Protein AF-A0AAV6A443-F1 (afdb_monomer)

Solvent-accessible surface area (backbone atoms only — not comparable to full-atom values): 3351 Å² total; per-residue (Å²): 133,79,87,49,60,66,48,78,44,93,58,61,46,90,68,46,68,84,46,49,67,57,51,62,72,60,57,29,56,26,38,38,26,35,66,91,19,64,49,69,71,58,43,51,55,41,40,77,72,70,25,44,66,45,58,56,93

pLDDT: mean 95.62, std 4.78, range [71.5, 98.5]

Sequence (57 aa):
PDPVDMVNLFRRPHHIPPHVPDLLAARPRAVWMQLGISHDEVAETLARAGIKVVQDR

Radius of gyration: 10.28 Å; Cα contacts (8 Å, |Δi|>4): 84; chains: 1; bounding box: 26×21×25 Å

Secondary structure (DSSP, 8-state):
-PPP-EEEE-S-GGGSGGGHHHHHHH--SEEEE-TT---HHHHHHHHHTT-EEE---

Foldseek 3Di:
DDQAQEAEDPDAQVVCPVCLVVCLVSVHQEYEDEAPHDDPVSCVSNVVSNHHYHHND

Mean predicted aligned error: 2.39 Å

Structure (mmCIF, N/CA/C/O backbone):
data_AF-A0AAV6A443-F1
#
_entry.id   AF-A0AAV6A443-F1
#
loop_
_atom_site.group_PDB
_atom_site.id
_atom_site.type_symbol
_atom_site.label_atom_id
_atom_site.label_alt_id
_atom_site.label_comp_id
_atom_site.label_asym_id
_atom_site.label_entity_id
_atom_site.label_seq_id
_atom_site.pdbx_PDB_ins_code
_atom_site.Cartn_x
_atom_site.Cartn_y
_atom_site.Cartn_z
_atom_site.occupancy
_atom_site.B_iso_or_equiv
_atom_site.auth_seq_id
_atom_site.auth_comp_id
_atom_site.auth_asym_id
_atom_site.auth_atom_id
_atom_site.pdbx_PDB_model_num
ATOM 1 N N . PRO A 1 1 ? -14.656 -11.178 9.543 1.00 71.50 1 PRO A N 1
ATOM 2 C CA . PRO A 1 1 ? -13.218 -10.999 9.241 1.00 71.50 1 PRO A CA 1
ATOM 3 C C . PRO A 1 1 ? -12.679 -9.813 10.033 1.00 71.50 1 PRO A C 1
ATOM 5 O O . PRO A 1 1 ? -13.346 -8.781 10.068 1.00 71.50 1 PRO A O 1
ATOM 8 N N . ASP A 1 2 ? -11.533 -9.984 10.683 1.00 80.69 2 ASP A N 1
ATOM 9 C CA . ASP A 1 2 ? -10.880 -8.901 11.416 1.00 80.69 2 ASP A CA 1
ATOM 10 C C . ASP A 1 2 ? -10.228 -7.889 10.455 1.00 80.69 2 ASP A C 1
ATOM 12 O O . ASP A 1 2 ? -9.960 -8.229 9.295 1.00 80.69 2 ASP A O 1
ATOM 16 N N . PRO A 1 3 ? -9.985 -6.641 10.897 1.00 86.75 3 PRO A N 1
ATOM 17 C CA . PRO A 1 3 ? -9.317 -5.633 10.082 1.00 86.75 3 PRO A CA 1
ATOM 18 C C . PRO A 1 3 ? -7.908 -6.082 9.682 1.00 86.75 3 PRO A C 1
ATOM 20 O O . PRO A 1 3 ? -7.133 -6.539 10.519 1.00 86.75 3 PRO A O 1
ATOM 23 N N . VAL A 1 4 ? -7.557 -5.915 8.406 1.00 93.81 4 VAL A N 1
ATOM 24 C CA . VAL A 1 4 ? -6.214 -6.237 7.911 1.00 93.81 4 VAL A CA 1
ATOM 25 C C . VAL A 1 4 ? -5.231 -5.179 8.405 1.00 93.81 4 VAL A C 1
ATOM 27 O O . VAL A 1 4 ? -5.360 -3.999 8.090 1.00 93.81 4 VAL A O 1
ATOM 30 N N . ASP A 1 5 ? -4.206 -5.585 9.148 1.00 95.81 5 ASP A N 1
ATOM 31 C CA . ASP A 1 5 ? -3.157 -4.653 9.564 1.00 95.81 5 ASP A CA 1
ATOM 32 C C . ASP A 1 5 ? -2.236 -4.278 8.397 1.00 95.81 5 ASP A C 1
ATOM 34 O O . ASP A 1 5 ? -1.910 -3.107 8.204 1.00 95.81 5 ASP A O 1
ATOM 38 N N . MET A 1 6 ? -1.819 -5.257 7.592 1.00 96.88 6 MET A N 1
ATOM 39 C CA . MET A 1 6 ? -0.839 -5.038 6.535 1.00 96.88 6 MET A CA 1
ATOM 40 C C . MET A 1 6 ? -1.073 -5.943 5.329 1.00 96.88 6 MET A C 1
ATOM 42 O O . MET A 1 6 ? -1.350 -7.130 5.483 1.00 96.88 6 MET A O 1
ATOM 46 N N . VAL A 1 7 ? -0.883 -5.393 4.129 1.00 97.25 7 VAL A N 1
ATOM 47 C CA . VAL A 1 7 ? -0.789 -6.166 2.885 1.00 97.25 7 VAL A CA 1
ATOM 48 C C . VAL A 1 7 ? 0.649 -6.130 2.382 1.00 97.25 7 VAL A C 1
ATOM 50 O O . VAL A 1 7 ? 1.212 -5.057 2.177 1.00 97.25 7 VAL A O 1
ATOM 53 N N . ASN A 1 8 ? 1.239 -7.305 2.171 1.00 97.25 8 ASN A N 1
ATOM 54 C CA . ASN A 1 8 ? 2.606 -7.443 1.679 1.00 97.25 8 ASN A CA 1
ATOM 55 C C . ASN A 1 8 ? 2.596 -7.876 0.203 1.00 97.25 8 ASN A C 1
ATOM 57 O O . ASN A 1 8 ? 2.009 -8.902 -0.148 1.00 97.25 8 ASN A O 1
ATOM 61 N N . LEU A 1 9 ? 3.201 -7.074 -0.672 1.00 95.62 9 LEU A N 1
ATOM 62 C CA . LEU A 1 9 ? 3.127 -7.214 -2.123 1.00 95.62 9 LEU A CA 1
ATOM 63 C C . LEU A 1 9 ? 4.400 -7.857 -2.681 1.00 95.62 9 LEU A C 1
ATOM 65 O O . LEU A 1 9 ? 5.479 -7.273 -2.651 1.00 95.62 9 LEU A O 1
ATOM 69 N N . PHE A 1 10 ? 4.223 -9.037 -3.283 1.00 95.31 10 PHE A N 1
ATOM 70 C CA . PHE A 1 10 ? 5.239 -9.785 -4.043 1.00 95.31 10 PHE A CA 1
ATOM 71 C C . PHE A 1 10 ? 4.926 -9.788 -5.552 1.00 95.31 10 PHE A C 1
ATOM 73 O O . PHE A 1 10 ? 5.193 -10.750 -6.275 1.00 95.31 10 PHE A O 1
ATOM 80 N N . ARG A 1 11 ? 4.253 -8.738 -6.034 1.00 94.00 11 ARG A N 1
ATOM 81 C CA . ARG A 1 11 ? 3.817 -8.598 -7.430 1.00 94.00 11 ARG A CA 1
ATOM 82 C C . ARG A 1 11 ? 4.730 -7.627 -8.167 1.00 94.00 11 ARG A C 1
ATOM 84 O O . ARG A 1 11 ? 5.133 -6.616 -7.609 1.00 94.00 11 ARG A O 1
ATOM 91 N N . ARG A 1 12 ? 5.018 -7.915 -9.441 1.00 95.19 12 ARG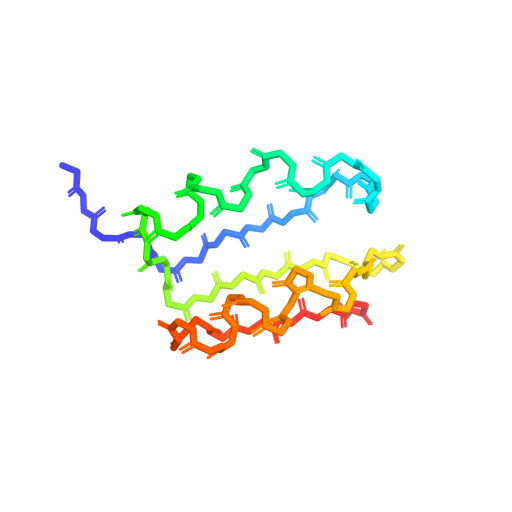 A N 1
ATOM 92 C CA . ARG A 1 12 ? 5.734 -6.972 -10.315 1.00 95.19 12 ARG A CA 1
ATOM 93 C C . ARG A 1 12 ? 4.953 -5.650 -10.399 1.00 95.19 12 ARG A C 1
ATOM 95 O O . 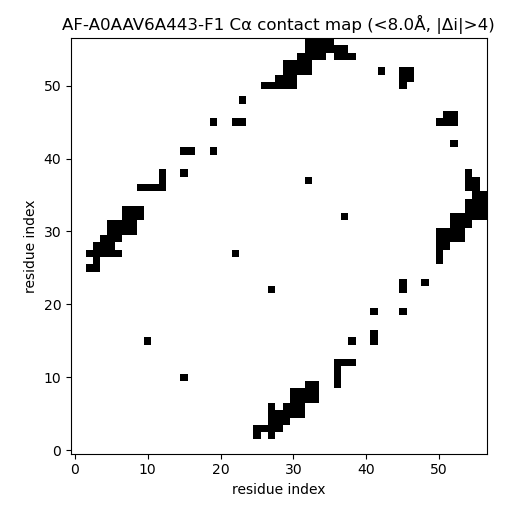ARG A 1 12 ? 3.726 -5.725 -10.476 1.00 95.19 12 ARG A O 1
ATOM 102 N N . PRO A 1 13 ? 5.623 -4.486 -10.483 1.00 95.44 13 PRO A N 1
ATOM 103 C CA . PRO A 1 13 ? 4.971 -3.175 -10.487 1.00 95.44 13 PRO A CA 1
ATOM 104 C C . PRO A 1 13 ? 3.766 -3.044 -11.428 1.00 95.44 13 PRO A C 1
ATOM 106 O O . PRO A 1 13 ? 2.695 -2.640 -10.995 1.00 95.44 13 PRO A O 1
ATOM 109 N N . HIS A 1 14 ? 3.880 -3.488 -12.683 1.00 95.88 14 HIS A N 1
ATOM 110 C CA . HIS A 1 14 ? 2.802 -3.384 -13.681 1.00 95.88 14 HIS A CA 1
ATOM 111 C C . HIS A 1 14 ? 1.547 -4.219 -13.367 1.00 95.88 14 HIS A C 1
ATOM 113 O O . HIS A 1 14 ? 0.507 -4.010 -13.981 1.00 95.88 14 HIS A O 1
ATOM 119 N N . HIS A 1 15 ? 1.619 -5.163 -12.425 1.00 96.56 15 HIS A N 1
ATOM 120 C CA . HIS A 1 15 ? 0.458 -5.922 -11.952 1.0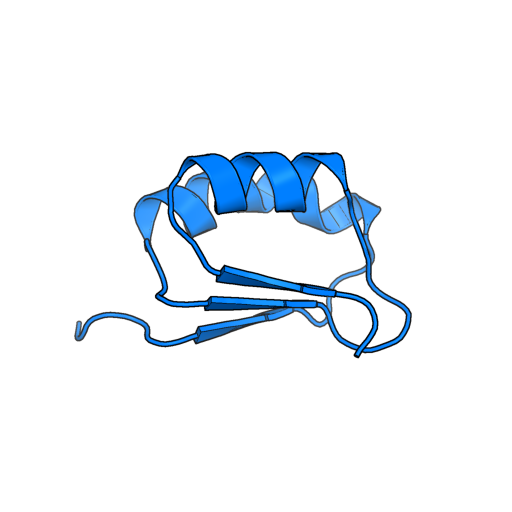0 96.56 15 HIS A CA 1
ATOM 121 C C . HIS A 1 15 ? -0.181 -5.319 -10.696 1.00 96.56 15 HIS A C 1
ATOM 123 O O . HIS A 1 15 ? -1.175 -5.855 -10.220 1.00 96.56 15 HIS A O 1
ATOM 129 N N . ILE A 1 16 ? 0.364 -4.236 -10.136 1.00 96.00 16 ILE A N 1
ATOM 130 C CA . ILE A 1 16 ? -0.169 -3.603 -8.925 1.00 96.00 16 ILE A CA 1
ATOM 131 C C . ILE A 1 16 ? -1.420 -2.746 -9.206 1.00 96.00 16 ILE A C 1
ATOM 133 O O . ILE A 1 16 ? -2.378 -2.889 -8.445 1.00 96.00 16 ILE A O 1
ATOM 137 N N . PRO A 1 17 ? -1.490 -1.905 -10.265 1.00 97.81 17 PRO A N 1
ATOM 138 C CA . PRO A 1 17 ? -2.629 -1.004 -10.479 1.00 97.81 17 PRO A CA 1
ATOM 139 C C . PRO A 1 17 ? -4.014 -1.673 -10.466 1.00 97.81 17 PRO A C 1
ATOM 141 O O . PRO A 1 17 ? -4.915 -1.128 -9.827 1.00 97.81 17 PRO A O 1
ATOM 144 N N . PRO A 1 18 ? -4.210 -2.873 -11.056 1.00 97.94 18 PRO A N 1
ATOM 145 C CA . PRO A 1 18 ? -5.500 -3.563 -10.996 1.00 97.94 18 PRO A CA 1
ATOM 146 C C . PRO A 1 18 ? -5.990 -3.888 -9.576 1.00 97.94 18 PRO A C 1
ATOM 148 O O . PRO A 1 18 ? -7.185 -4.081 -9.387 1.00 97.94 18 PRO A O 1
ATOM 151 N N . HIS A 1 19 ? -5.098 -3.936 -8.580 1.00 96.25 19 HIS A N 1
ATOM 152 C CA . HIS A 1 19 ? -5.430 -4.251 -7.186 1.00 96.25 19 HIS A CA 1
ATOM 153 C C . HIS A 1 19 ? -5.722 -3.020 -6.320 1.00 96.25 19 HIS A C 1
ATOM 155 O O . HIS A 1 19 ? -6.115 -3.169 -5.164 1.00 96.25 19 HIS A O 1
ATOM 161 N N . VAL A 1 20 ? -5.544 -1.799 -6.836 1.00 97.44 20 VAL A N 1
ATOM 162 C CA . VAL A 1 20 ? -5.823 -0.568 -6.075 1.00 97.44 20 VAL A CA 1
ATOM 163 C C . VAL A 1 20 ? -7.253 -0.526 -5.521 1.00 97.44 20 VAL A C 1
ATOM 165 O O . VAL A 1 20 ? -7.391 -0.215 -4.336 1.00 97.44 20 VAL A O 1
ATOM 168 N N . PRO A 1 21 ? -8.311 -0.873 -6.285 1.00 98.19 21 PRO A N 1
ATOM 169 C CA . PRO A 1 21 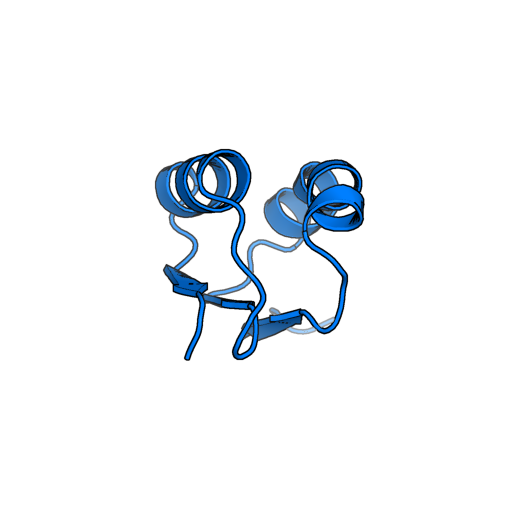? -9.675 -0.867 -5.756 1.00 98.19 21 PRO A CA 1
ATOM 170 C C . PRO A 1 21 ? -9.843 -1.798 -4.550 1.00 98.19 21 PRO A C 1
ATOM 172 O O . PRO A 1 21 ? -10.438 -1.405 -3.548 1.00 98.19 21 PRO A O 1
ATOM 175 N N . ASP A 1 22 ? -9.249 -2.992 -4.609 1.00 96.81 22 ASP A N 1
ATOM 176 C CA . ASP A 1 22 ? -9.308 -3.974 -3.525 1.00 96.81 22 ASP A CA 1
ATOM 177 C C . ASP A 1 22 ? -8.553 -3.484 -2.282 1.00 96.81 22 ASP A C 1
ATOM 179 O O . ASP A 1 22 ? -9.047 -3.605 -1.161 1.00 96.81 22 ASP A O 1
ATOM 183 N N . LEU A 1 23 ? -7.372 -2.881 -2.467 1.00 96.75 23 LEU A N 1
ATOM 184 C CA . LEU A 1 23 ? -6.572 -2.314 -1.376 1.00 96.75 23 LEU A CA 1
ATOM 185 C C . LEU A 1 23 ? -7.296 -1.149 -0.686 1.00 96.75 23 LEU A C 1
ATOM 187 O O . LEU A 1 23 ? -7.274 -1.047 0.542 1.00 96.75 23 LEU A O 1
ATOM 191 N N . LEU A 1 24 ? -7.971 -0.297 -1.459 1.00 97.06 24 LEU A N 1
ATOM 192 C CA . LEU A 1 24 ? -8.783 0.799 -0.931 1.00 97.06 24 LEU A CA 1
ATOM 193 C C . LEU A 1 24 ? -10.022 0.289 -0.192 1.00 97.06 24 LEU A C 1
ATOM 195 O O . LEU A 1 24 ? -10.369 0.843 0.848 1.00 97.06 24 LEU A O 1
ATOM 199 N N . ALA A 1 25 ? -10.669 -0.768 -0.688 1.00 96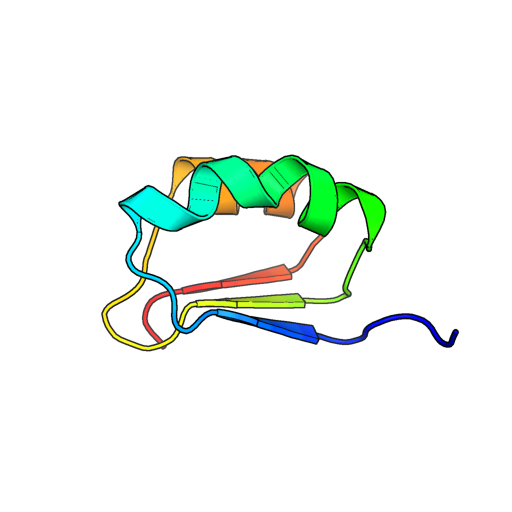.31 25 ALA A N 1
ATOM 200 C CA . ALA A 1 25 ? -11.819 -1.381 -0.028 1.00 96.31 25 ALA A CA 1
ATOM 201 C C . ALA A 1 25 ? -11.425 -2.079 1.284 1.00 96.31 25 ALA A C 1
ATOM 203 O O . ALA A 1 25 ? -12.125 -1.952 2.288 1.00 96.31 25 ALA A O 1
ATOM 204 N N . ALA A 1 26 ? -10.284 -2.774 1.294 1.00 95.25 26 ALA A N 1
ATOM 205 C CA . ALA A 1 26 ? -9.771 -3.473 2.469 1.00 95.25 26 ALA A CA 1
ATOM 206 C C . ALA A 1 26 ? -9.268 -2.524 3.572 1.00 95.25 26 ALA A C 1
ATOM 208 O O . ALA A 1 26 ? -9.258 -2.910 4.740 1.00 95.25 26 ALA A O 1
ATOM 209 N N . ARG A 1 27 ? -8.848 -1.299 3.212 1.00 95.88 27 ARG A N 1
ATOM 210 C CA . ARG A 1 27 ? -8.297 -0.269 4.118 1.00 95.88 27 ARG A CA 1
ATOM 211 C C . ARG A 1 27 ? -7.271 -0.812 5.128 1.00 95.88 27 ARG A C 1
ATOM 213 O O . ARG A 1 27 ? -7.437 -0.600 6.334 1.00 95.88 27 ARG A O 1
ATOM 220 N N . PRO A 1 28 ? -6.204 -1.495 4.677 1.00 97.44 28 PRO A N 1
ATOM 221 C CA . PRO A 1 28 ? -5.174 -1.950 5.592 1.00 97.44 28 PRO A CA 1
ATOM 222 C C . PRO A 1 28 ? -4.459 -0.763 6.245 1.00 97.44 28 PRO A C 1
ATOM 224 O O . PRO A 1 28 ? -4.383 0.322 5.666 1.00 97.44 28 PRO A O 1
ATOM 227 N N . ARG A 1 29 ? -3.871 -0.959 7.430 1.00 97.50 29 ARG A N 1
ATOM 228 C CA . ARG A 1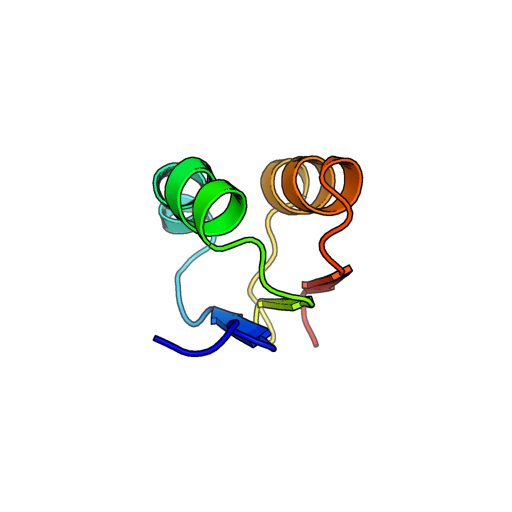 29 ? -3.054 0.100 8.057 1.00 97.50 29 ARG A CA 1
ATOM 229 C C . ARG A 1 29 ? -1.793 0.389 7.244 1.00 97.50 29 ARG A C 1
ATOM 231 O O . ARG A 1 29 ? -1.338 1.534 7.209 1.00 97.50 29 ARG A O 1
ATOM 238 N N . ALA A 1 30 ? -1.233 -0.630 6.590 1.00 98.00 30 ALA A N 1
ATOM 239 C CA . ALA A 1 30 ? -0.069 -0.482 5.729 1.00 98.00 30 ALA A CA 1
ATOM 240 C C . ALA A 1 30 ? -0.085 -1.391 4.489 1.00 98.00 30 ALA A C 1
ATOM 242 O O . ALA A 1 30 ? -0.607 -2.503 4.506 1.00 98.00 30 ALA A O 1
ATOM 243 N N . VAL A 1 31 ? 0.572 -0.932 3.428 1.00 98.12 31 VAL A N 1
ATOM 244 C CA . VAL A 1 31 ? 0.944 -1.719 2.251 1.00 98.12 31 VAL A CA 1
ATOM 245 C C . VAL A 1 31 ? 2.462 -1.691 2.128 1.00 98.12 31 VAL A C 1
ATOM 247 O O . VAL A 1 31 ? 3.066 -0.619 2.113 1.00 98.12 31 VAL A O 1
ATOM 250 N N . TRP A 1 32 ? 3.082 -2.864 2.048 1.00 98.25 32 TRP A N 1
ATOM 251 C CA . TRP A 1 32 ? 4.526 -3.012 1.882 1.00 98.25 32 TRP A CA 1
ATOM 252 C C . TRP A 1 32 ? 4.817 -3.635 0.519 1.00 98.25 32 TRP A C 1
ATOM 254 O O . TRP A 1 32 ? 4.439 -4.772 0.260 1.00 98.25 32 TRP A O 1
ATOM 264 N N . MET A 1 33 ? 5.487 -2.893 -0.358 1.00 97.38 33 MET A N 1
ATOM 265 C CA . MET A 1 33 ? 6.071 -3.389 -1.602 1.00 97.38 33 MET A CA 1
ATOM 266 C C . MET A 1 33 ? 7.527 -3.772 -1.330 1.00 97.38 33 MET A C 1
ATOM 268 O O . MET A 1 33 ? 8.312 -2.928 -0.899 1.00 97.38 33 MET A O 1
ATOM 272 N N . GLN A 1 34 ? 7.849 -5.058 -1.482 1.00 95.75 34 GLN A N 1
ATOM 273 C CA . GLN A 1 34 ? 9.172 -5.608 -1.153 1.00 95.75 34 GLN A CA 1
ATOM 274 C C . GLN A 1 34 ? 10.298 -4.969 -1.986 1.00 95.75 34 GLN A C 1
ATOM 276 O O . GLN A 1 34 ? 10.040 -4.312 -2.993 1.00 95.75 34 GLN A O 1
ATOM 281 N N . LEU A 1 35 ? 11.554 -5.198 -1.591 1.00 95.44 35 LEU A N 1
ATOM 282 C CA . LEU A 1 35 ? 12.747 -4.757 -2.324 1.00 95.44 35 LEU A CA 1
ATOM 283 C C . LEU A 1 35 ? 12.650 -5.030 -3.840 1.00 95.44 35 LEU A C 1
ATOM 285 O O . LEU A 1 35 ? 12.319 -6.138 -4.269 1.00 95.44 35 LEU A O 1
ATOM 289 N N . GLY A 1 36 ? 12.956 -4.017 -4.652 1.00 94.00 36 GLY A N 1
ATOM 290 C CA . GLY A 1 36 ? 12.833 -4.057 -6.109 1.00 94.00 36 GLY A CA 1
ATOM 291 C C . GLY A 1 36 ? 11.403 -3.884 -6.636 1.00 94.00 36 GLY A C 1
ATOM 292 O O . GLY A 1 36 ? 11.180 -4.006 -7.843 1.00 94.00 36 GLY A O 1
ATOM 293 N N . ILE A 1 37 ? 10.428 -3.611 -5.762 1.00 96.31 37 ILE A N 1
ATOM 294 C CA . ILE A 1 37 ? 9.033 -3.346 -6.116 1.00 96.31 37 ILE A CA 1
ATOM 295 C C . ILE A 1 37 ? 8.660 -1.934 -5.660 1.00 96.31 37 ILE A C 1
ATOM 297 O O . ILE A 1 37 ? 8.619 -1.625 -4.468 1.00 96.31 37 ILE A O 1
ATOM 301 N N . SER A 1 38 ? 8.327 -1.091 -6.633 1.00 96.38 38 SER A N 1
ATOM 302 C CA . SER A 1 38 ? 7.796 0.252 -6.422 1.00 96.38 38 SER A CA 1
ATOM 303 C C . SER A 1 38 ? 6.801 0.616 -7.524 1.00 96.38 38 SER A C 1
ATOM 305 O O . SER A 1 38 ? 6.886 0.117 -8.648 1.00 96.38 38 SER A O 1
ATOM 307 N N . HIS A 1 39 ? 5.822 1.452 -7.190 1.00 97.69 39 HIS A N 1
ATOM 308 C CA . HIS A 1 39 ? 4.877 2.043 -8.128 1.00 97.69 39 HIS A CA 1
ATOM 309 C C . HIS A 1 39 ? 4.319 3.354 -7.556 1.00 97.69 39 HIS A C 1
ATOM 311 O O . HIS A 1 39 ? 3.334 3.355 -6.814 1.00 97.69 39 HIS A O 1
ATOM 317 N N . ASP A 1 40 ? 4.916 4.478 -7.945 1.00 97.81 40 ASP A N 1
ATOM 318 C CA . ASP A 1 40 ? 4.677 5.780 -7.307 1.00 97.81 40 ASP A CA 1
ATOM 319 C C . ASP A 1 40 ? 3.217 6.242 -7.369 1.00 97.81 40 ASP A C 1
ATOM 321 O O . ASP A 1 40 ? 2.663 6.647 -6.352 1.00 97.81 40 ASP A O 1
ATOM 325 N N . GLU A 1 41 ? 2.547 6.090 -8.515 1.00 98.12 41 GLU A N 1
ATOM 326 C CA . GLU A 1 41 ? 1.135 6.481 -8.665 1.00 98.12 41 GLU A CA 1
ATOM 327 C C . GLU A 1 41 ? 0.194 5.685 -7.739 1.00 98.12 41 GLU A C 1
ATOM 329 O O . GLU A 1 41 ? -0.725 6.233 -7.123 1.00 98.12 41 GLU A O 1
ATOM 334 N N . VAL A 1 42 ? 0.446 4.380 -7.584 1.00 97.88 42 VAL A N 1
ATOM 335 C CA . VAL A 1 42 ? -0.312 3.527 -6.662 1.00 97.88 42 VAL A CA 1
ATOM 336 C C . VAL A 1 42 ? -0.023 3.941 -5.226 1.00 97.88 42 VAL A C 1
ATOM 338 O O . VAL A 1 42 ? -0.948 4.084 -4.427 1.00 97.88 42 VAL A O 1
ATOM 341 N N . ALA A 1 43 ? 1.250 4.138 -4.892 1.00 97.88 43 ALA A N 1
ATOM 342 C CA . ALA A 1 43 ? 1.650 4.529 -3.553 1.00 97.88 43 ALA A CA 1
ATOM 343 C C . ALA A 1 43 ? 1.028 5.865 -3.142 1.00 97.88 43 ALA A C 1
ATOM 345 O O . ALA A 1 43 ? 0.510 5.982 -2.034 1.00 97.88 43 ALA A O 1
ATOM 346 N N . GLU A 1 44 ? 1.011 6.840 -4.048 1.00 98.44 44 GLU A N 1
ATOM 347 C CA . GLU A 1 44 ? 0.364 8.128 -3.840 1.00 98.44 44 GLU A CA 1
ATOM 348 C C . GLU A 1 44 ? -1.148 7.977 -3.639 1.00 98.44 44 GLU A C 1
ATOM 350 O O . GLU A 1 44 ? -1.708 8.547 -2.700 1.00 98.44 44 GLU A O 1
ATOM 355 N N . THR A 1 45 ? -1.808 7.169 -4.470 1.00 98.50 45 THR A N 1
ATOM 356 C CA . THR A 1 45 ? -3.249 6.905 -4.358 1.00 98.50 45 THR A CA 1
ATOM 357 C C . THR A 1 45 ? -3.606 6.302 -2.996 1.00 98.50 45 THR A C 1
ATOM 359 O O . THR A 1 45 ? -4.526 6.771 -2.323 1.00 98.50 45 THR A O 1
ATOM 362 N N . LEU A 1 46 ? -2.850 5.297 -2.548 1.00 98.19 46 LEU A N 1
ATOM 363 C CA . LEU A 1 46 ? -3.054 4.648 -1.251 1.00 98.19 46 LEU A CA 1
ATOM 364 C C . LEU A 1 46 ? -2.724 5.592 -0.082 1.00 98.19 46 LEU A C 1
ATOM 366 O O . LEU A 1 46 ? -3.475 5.651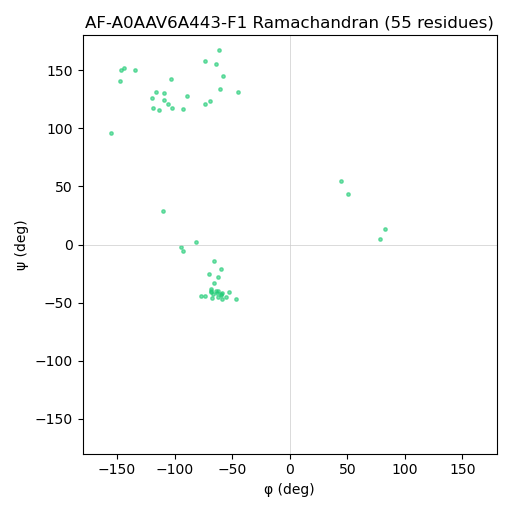 0.894 1.00 98.19 46 LEU A O 1
ATOM 370 N N . ALA A 1 47 ? -1.655 6.384 -0.196 1.00 98.06 47 ALA A N 1
ATOM 371 C CA . ALA A 1 47 ? -1.272 7.366 0.816 1.00 98.06 47 ALA A CA 1
ATOM 372 C C . ALA A 1 47 ? -2.342 8.453 0.996 1.00 98.06 47 ALA A C 1
ATOM 374 O O . ALA A 1 47 ? -2.687 8.791 2.130 1.00 98.06 47 ALA A O 1
ATOM 375 N N . ARG A 1 48 ? -2.939 8.948 -0.098 1.00 98.38 48 ARG A N 1
ATOM 376 C CA . ARG A 1 48 ? -4.067 9.898 -0.054 1.00 98.38 48 ARG A CA 1
ATOM 377 C C . ARG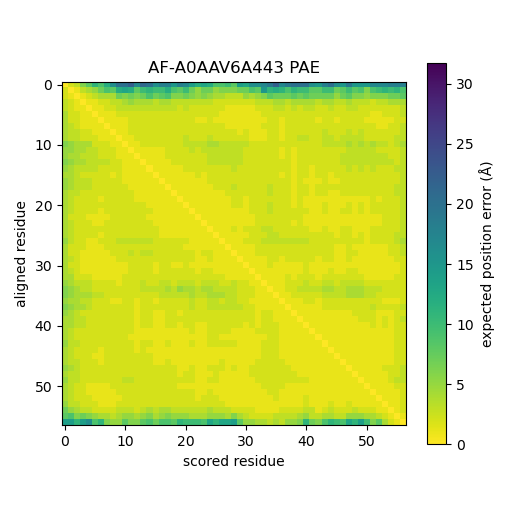 A 1 48 ? -5.307 9.306 0.625 1.00 98.38 48 ARG A C 1
ATOM 379 O O . ARG A 1 48 ? -6.075 10.048 1.230 1.00 98.38 48 ARG A O 1
ATOM 386 N N . ALA A 1 49 ? -5.478 7.985 0.582 1.00 97.75 49 ALA A N 1
ATOM 387 C CA . ALA A 1 49 ? -6.526 7.269 1.311 1.00 97.75 49 ALA A CA 1
ATOM 388 C C . ALA A 1 49 ? -6.181 6.991 2.792 1.00 97.75 49 ALA A C 1
ATOM 390 O O . ALA A 1 49 ? -6.967 6.361 3.504 1.00 97.75 49 ALA A O 1
ATOM 391 N N . GLY A 1 50 ? -5.022 7.456 3.274 1.00 97.81 50 GLY A N 1
ATOM 392 C CA . GLY A 1 50 ? -4.565 7.280 4.654 1.00 97.81 50 GLY A CA 1
ATOM 393 C C . GLY A 1 50 ? -3.893 5.933 4.933 1.00 97.81 50 GLY A C 1
ATOM 394 O O . GLY A 1 50 ? -3.707 5.579 6.096 1.00 97.81 50 GLY A O 1
ATOM 395 N N . ILE A 1 51 ? -3.529 5.177 3.894 1.00 98.38 51 ILE A N 1
ATOM 396 C CA . ILE A 1 51 ? -2.821 3.899 4.019 1.00 98.38 51 ILE A CA 1
ATOM 397 C C . ILE A 1 51 ? -1.315 4.174 4.011 1.00 98.38 51 ILE A C 1
ATOM 399 O O . ILE A 1 51 ? -0.797 4.822 3.102 1.00 98.38 51 ILE A O 1
ATOM 403 N N . LYS A 1 52 ? -0.577 3.660 5.002 1.00 98.44 52 LYS A N 1
ATOM 404 C CA . LYS A 1 52 ? 0.887 3.783 5.015 1.00 98.44 52 LYS A CA 1
ATOM 405 C C . LYS A 1 52 ? 1.486 2.922 3.904 1.00 98.44 52 LYS A C 1
ATOM 407 O O . LYS A 1 52 ? 1.289 1.713 3.912 1.00 98.44 52 LYS A O 1
ATOM 412 N N . VAL A 1 53 ? 2.274 3.506 3.006 1.00 97.94 53 VAL A N 1
ATOM 413 C CA . VAL A 1 53 ? 2.963 2.747 1.952 1.00 97.94 53 VAL A CA 1
ATOM 414 C C . VAL A 1 53 ? 4.461 2.694 2.227 1.00 97.94 53 VAL A C 1
ATOM 416 O O . VAL A 1 53 ? 5.092 3.713 2.499 1.00 97.94 53 VAL A O 1
ATOM 419 N N . VAL A 1 54 ? 5.025 1.492 2.165 1.00 97.50 54 VAL A N 1
ATOM 420 C CA . VAL A 1 54 ? 6.467 1.230 2.189 1.00 97.50 54 VAL A CA 1
ATOM 421 C C . VAL A 1 54 ? 6.830 0.605 0.848 1.00 97.50 54 VAL A C 1
ATOM 423 O O . VAL A 1 54 ? 6.136 -0.304 0.405 1.00 97.50 54 VAL A O 1
ATOM 426 N N . GLN A 1 55 ? 7.875 1.105 0.193 1.00 96.62 55 GLN A N 1
ATOM 427 C CA . GLN A 1 55 ? 8.333 0.605 -1.104 1.00 96.62 55 GLN A CA 1
ATOM 428 C C . GLN A 1 55 ? 9.846 0.431 -1.096 1.00 96.62 55 GLN A C 1
ATOM 430 O O . GLN A 1 55 ? 10.526 1.193 -0.403 1.00 96.62 55 GLN A O 1
ATOM 435 N N . ASP A 1 56 ? 10.333 -0.527 -1.886 1.00 89.69 56 ASP A N 1
ATOM 436 C CA . ASP A 1 56 ? 11.759 -0.795 -2.102 1.00 89.69 56 ASP A CA 1
ATOM 437 C C . ASP A 1 56 ? 12.566 -0.942 -0.794 1.00 89.69 56 ASP A C 1
ATOM 439 O O . ASP A 1 56 ? 13.638 -0.362 -0.615 1.00 89.69 56 ASP A O 1
ATOM 443 N N . ARG A 1 57 ? 11.994 -1.673 0.172 1.00 80.94 57 ARG A N 1
ATOM 444 C CA . ARG A 1 57 ? 12.556 -1.908 1.512 1.00 80.94 57 ARG A CA 1
ATOM 4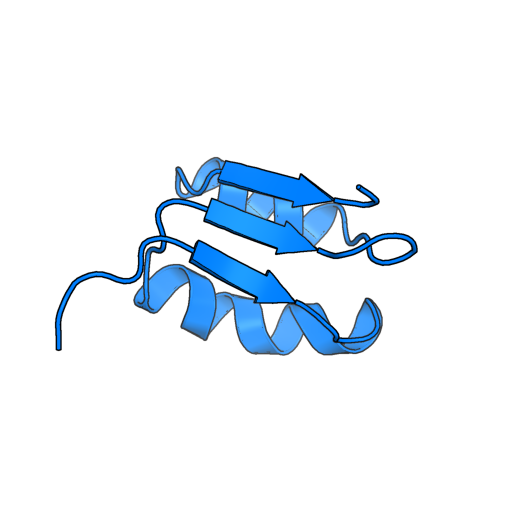45 C C . ARG A 1 57 ? 12.271 -3.310 2.020 1.00 80.94 57 ARG A C 1
ATOM 447 O O . ARG A 1 57 ? 11.271 -3.914 1.563 1.00 80.94 57 ARG A O 1
#

Nearest PDB structures (foldseek):
  1iul-assembly1_A  TM=9.663E-01  e=6.485E-06  Thermus thermophilus
  3ff4-assembly1_A  TM=9.572E-01  e=1.456E-03  Cytophaga hutchinsonii ATCC 33406
  2d5a-assembly1_A  TM=8.799E-01  e=1.188E-03  Pyrococcus horikoshii OT3
  3qa9-assembly1_A  TM=8.956E-01  e=2.042E-03  Escherichia coli
  2duw-assembly1_A  TM=8.265E-01  e=2.338E-03  Klebsiella pneumoniae